Protein AF-A0A820S4S5-F1 (afdb_monomer)

Foldseek 3Di:
DDDPPPPPPPPLCADAFFDFDDAPDPSHDVVQQWDRHDRGTAHDPPWHQDPVVSHTDADAFFDFAPFQRSHDCVLCWGQDPRTTHHDPVFDQDPVVSGTDD

Organism: NCBI:txid433720

Sequence (101 aa):
LFFIILASSTADNSLSYNANCDAGSNQCISSKGLYCPNGFCSCTSPLSWNSVNSTCALLTYNKTCTSSSQCDSSLQLVCTNQVCQCNSYYTYNTSSRTCKF

Nearest PDB structures (foldseek):
  6phf-assembly2_E  TM=3.105E-01  e=3.323E+00  Plasmodium falciparum
  8rki-assembly1_C  TM=4.073E-01  e=5.487E+00  Oryzias latipes

Mean predicted aligned error: 7.88 Å

Radius of gyration: 18.49 Å; Cα contacts (8 Å, |Δi|>4): 207; chains: 1; bounding box: 38×48×49 Å

pLDDT: mean 87.34, std 15.29, range [34.09, 96.69]

Solvent-accessible surface area (backbone atoms only — not comparable to full-atom values): 5724 Å² total; per-residue (Å²): 140,83,85,79,78,77,78,81,76,68,72,71,83,44,35,53,82,71,33,78,42,60,58,76,38,85,51,20,37,53,96,33,41,28,34,14,79,79,33,29,15,39,43,53,82,55,31,39,80,34,78,91,78,67,29,40,36,60,36,52,82,78,32,81,35,93,43,41,76,23,17,34,55,93,39,45,25,31,44,51,96,47,21,11,33,46,40,95,80,35,46,76,36,78,92,78,73,33,41,38,120

Secondary structure (DSSP, 8-state):
--------------B-TT-B--TT-S-B-GGGTEE-SSSB-EEPTT-EEETTTTEEE-B-TT-B-SSGGGB-GGGTEEEETTEEEE-TT-EEETTTTEEE-

Structure (mmCIF, N/CA/C/O backbone):
data_AF-A0A820S4S5-F1
#
_entry.id   AF-A0A820S4S5-F1
#
loop_
_atom_site.group_PDB
_atom_site.id
_atom_site.type_symbol
_atom_site.label_atom_id
_atom_site.label_alt_id
_atom_site.label_comp_id
_atom_site.label_asym_id
_atom_site.label_entity_id
_atom_site.label_seq_id
_atom_site.pdbx_PDB_ins_code
_atom_site.Cartn_x
_atom_site.Cartn_y
_atom_site.Cartn_z
_atom_site.occupancy
_atom_site.B_iso_or_equiv
_atom_site.auth_seq_id
_atom_site.auth_comp_id
_atom_site.auth_asym_id
_atom_site.auth_atom_id
_atom_site.pdbx_PDB_model_num
ATOM 1 N N . LEU A 1 1 ? 20.851 37.146 -29.864 1.00 40.44 1 LEU A N 1
ATOM 2 C CA . LEU A 1 1 ? 20.898 35.956 -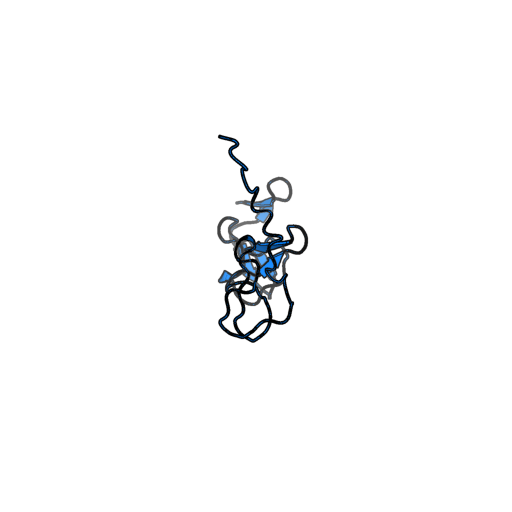28.989 1.00 40.44 1 LEU A CA 1
ATOM 3 C C . LEU A 1 1 ? 19.472 35.456 -28.807 1.00 40.44 1 LEU A C 1
ATOM 5 O O . LEU A 1 1 ? 18.693 36.148 -28.170 1.00 40.44 1 LEU A O 1
ATOM 9 N N . PHE A 1 2 ? 19.112 34.326 -29.415 1.00 34.09 2 PHE A N 1
ATOM 10 C CA . PHE A 1 2 ? 17.833 33.658 -29.158 1.00 34.09 2 PHE A CA 1
ATOM 11 C C . PHE A 1 2 ? 18.094 32.529 -28.158 1.00 34.09 2 PHE A C 1
ATOM 13 O O . PHE A 1 2 ? 18.861 31.615 -28.453 1.00 34.09 2 PHE A O 1
ATOM 20 N N . PHE A 1 3 ? 17.494 32.613 -26.971 1.00 39.09 3 PHE A N 1
ATOM 21 C CA . PHE A 1 3 ? 17.461 31.503 -26.024 1.00 39.09 3 PHE A CA 1
ATOM 22 C C . PHE A 1 3 ? 16.411 30.506 -26.510 1.00 39.09 3 PHE A C 1
ATOM 24 O O . PHE A 1 3 ? 15.213 30.743 -26.372 1.00 39.09 3 PHE A O 1
ATOM 31 N N . ILE A 1 4 ? 16.851 29.397 -27.102 1.00 44.56 4 ILE A N 1
ATOM 32 C CA . ILE A 1 4 ? 15.985 28.234 -27.281 1.00 44.56 4 ILE A CA 1
ATOM 33 C C . ILE A 1 4 ? 15.945 27.539 -25.921 1.00 44.56 4 ILE A C 1
ATOM 35 O O . ILE A 1 4 ? 16.882 26.837 -25.546 1.00 44.56 4 ILE A O 1
ATOM 39 N N . ILE A 1 5 ? 14.876 27.769 -25.158 1.00 49.06 5 ILE A N 1
ATOM 40 C CA . ILE A 1 5 ? 14.538 26.886 -24.044 1.00 49.06 5 ILE A CA 1
ATOM 41 C C . ILE A 1 5 ? 14.080 25.580 -24.692 1.00 49.06 5 ILE A C 1
ATOM 43 O O . ILE A 1 5 ? 12.956 25.480 -25.181 1.00 49.06 5 ILE A O 1
ATOM 47 N N . LEU A 1 6 ? 14.972 24.590 -24.745 1.00 47.00 6 LEU A N 1
ATOM 48 C CA . LEU A 1 6 ? 14.567 23.203 -24.926 1.00 47.00 6 LEU A CA 1
ATOM 49 C C . LEU A 1 6 ? 13.704 22.859 -23.712 1.00 47.00 6 LEU A C 1
ATOM 51 O O . LEU A 1 6 ? 14.213 22.585 -22.628 1.00 47.00 6 LEU A O 1
ATOM 55 N N . ALA A 1 7 ? 12.386 22.934 -23.882 1.00 45.00 7 ALA A N 1
ATOM 56 C CA . ALA A 1 7 ? 11.477 22.225 -23.008 1.00 45.00 7 ALA A CA 1
ATOM 57 C C . ALA A 1 7 ? 11.824 20.743 -23.165 1.00 45.00 7 ALA A C 1
ATOM 59 O O . ALA A 1 7 ? 11.473 20.116 -24.167 1.00 45.00 7 ALA A O 1
ATOM 60 N N . SER A 1 8 ? 12.582 20.212 -22.206 1.00 48.75 8 SER A N 1
ATOM 61 C CA . SER A 1 8 ? 12.825 18.788 -22.034 1.00 48.75 8 SER A CA 1
ATOM 62 C C . SER A 1 8 ? 11.480 18.116 -21.775 1.00 48.75 8 SER A C 1
ATOM 64 O O . SER A 1 8 ? 11.095 17.870 -20.638 1.00 48.75 8 SER A O 1
ATOM 66 N N . SER A 1 9 ? 10.727 17.849 -22.837 1.00 50.62 9 SER A N 1
ATOM 67 C CA . SER A 1 9 ? 9.663 16.858 -22.812 1.00 50.62 9 SER A CA 1
ATOM 68 C C . SER A 1 9 ? 10.347 15.499 -22.827 1.00 50.62 9 SER A C 1
ATOM 70 O O . SER A 1 9 ? 10.389 14.799 -23.833 1.00 50.62 9 SER A O 1
ATOM 72 N N . THR A 1 10 ? 10.943 15.118 -21.697 1.00 49.09 10 THR A N 1
ATOM 73 C CA . THR A 1 10 ? 11.142 13.698 -21.455 1.00 49.09 10 THR A CA 1
ATOM 74 C C . THR A 1 10 ? 9.735 13.138 -21.327 1.00 49.09 10 THR A C 1
ATOM 76 O O . THR A 1 10 ? 9.116 13.231 -20.268 1.00 49.09 10 THR A O 1
ATOM 79 N N . ALA A 1 11 ? 9.195 12.609 -22.428 1.00 56.59 11 ALA A N 1
ATOM 80 C CA . ALA A 1 11 ? 8.318 11.463 -22.308 1.00 56.59 11 ALA A CA 1
ATOM 81 C C . ALA A 1 11 ? 9.083 10.513 -21.390 1.00 56.59 11 ALA A C 1
ATOM 83 O O . ALA A 1 11 ? 10.183 10.070 -21.728 1.00 56.59 11 ALA A O 1
ATOM 84 N N . ASP A 1 12 ? 8.609 10.396 -20.157 1.00 60.28 12 ASP A N 1
ATOM 85 C CA . ASP A 1 12 ? 9.239 9.569 -19.153 1.00 60.28 12 ASP A CA 1
ATOM 86 C C . ASP A 1 12 ? 9.102 8.145 -19.696 1.00 60.28 12 ASP A C 1
ATOM 88 O O . ASP A 1 12 ? 8.049 7.527 -19.573 1.00 60.28 12 ASP A O 1
ATOM 92 N N . ASN A 1 13 ? 10.134 7.654 -20.396 1.00 73.62 13 ASN A N 1
ATOM 93 C CA . ASN A 1 13 ? 10.207 6.290 -20.939 1.00 73.62 13 ASN A CA 1
ATOM 94 C C . ASN A 1 13 ? 10.227 5.243 -19.811 1.00 73.62 13 ASN A C 1
ATOM 96 O O . ASN A 1 13 ? 10.455 4.059 -20.055 1.00 73.62 13 ASN A O 1
ATOM 100 N N . SER A 1 14 ? 10.018 5.690 -18.575 1.00 87.00 14 SER A N 1
ATOM 101 C CA . SER A 1 14 ? 9.826 4.861 -17.418 1.00 87.00 14 SER A CA 1
ATOM 102 C C . SER A 1 14 ? 8.606 3.958 -17.574 1.00 87.00 14 SER A C 1
ATOM 104 O O . SER A 1 14 ? 7.505 4.357 -17.954 1.00 87.00 14 SER A O 1
ATOM 106 N N . LEU A 1 15 ? 8.822 2.707 -17.216 1.00 92.75 15 LEU A N 1
ATOM 107 C CA . LEU A 1 15 ? 7.901 1.601 -17.334 1.00 92.75 15 LEU A CA 1
ATOM 108 C C . LEU A 1 15 ? 6.864 1.613 -16.204 1.00 92.75 15 LEU A C 1
ATOM 110 O O . LEU A 1 15 ? 7.172 1.851 -15.029 1.00 92.75 15 LEU A O 1
ATOM 114 N N . SER A 1 16 ? 5.613 1.348 -16.573 1.00 92.94 16 SER A N 1
ATOM 115 C CA . SER A 1 16 ? 4.473 1.301 -15.659 1.00 92.94 16 SER A CA 1
ATOM 116 C C . SER A 1 16 ? 4.435 0.008 -14.838 1.00 92.94 16 SER A C 1
ATOM 118 O O . SER A 1 16 ? 5.244 -0.899 -15.017 1.00 92.94 16 SER A O 1
ATOM 120 N N . TYR A 1 17 ? 3.495 -0.080 -13.892 1.00 94.44 17 TYR A N 1
ATOM 121 C CA . TYR A 1 17 ? 3.322 -1.272 -13.063 1.00 94.44 17 TYR A CA 1
ATOM 122 C C . TYR A 1 17 ? 3.154 -2.540 -13.917 1.00 94.44 17 TYR A C 1
ATOM 124 O O . TYR A 1 17 ? 2.408 -2.544 -14.894 1.00 94.44 17 TYR A O 1
ATOM 132 N N . ASN A 1 18 ? 3.827 -3.615 -13.506 1.00 94.75 18 ASN A N 1
ATOM 133 C CA . ASN A 1 18 ? 3.853 -4.928 -14.151 1.00 94.75 18 ASN A CA 1
ATOM 134 C C . ASN A 1 18 ? 4.496 -4.974 -15.554 1.00 94.75 18 ASN A C 1
ATOM 136 O O . ASN A 1 18 ? 4.448 -6.011 -16.210 1.00 94.75 18 ASN A O 1
ATOM 140 N N . ALA A 1 19 ? 5.120 -3.891 -16.021 1.00 94.81 19 ALA A N 1
ATOM 141 C CA . ALA A 1 19 ? 5.929 -3.921 -17.236 1.00 94.81 19 ALA A CA 1
ATOM 142 C C . ALA A 1 19 ? 7.257 -4.660 -17.001 1.00 94.81 19 ALA A C 1
ATOM 144 O O . ALA A 1 19 ? 7.845 -4.550 -15.923 1.00 94.81 19 ALA A O 1
ATOM 145 N N . ASN A 1 20 ? 7.732 -5.394 -18.012 1.00 95.56 20 ASN A N 1
ATOM 146 C CA . ASN A 1 20 ? 9.032 -6.064 -17.988 1.00 95.56 20 ASN A CA 1
ATOM 147 C C . ASN A 1 20 ? 10.170 -5.047 -17.940 1.00 95.56 20 ASN A C 1
ATOM 149 O O . ASN A 1 20 ? 10.179 -4.109 -18.727 1.00 95.56 20 ASN A O 1
ATOM 153 N N . CYS A 1 21 ? 11.140 -5.275 -17.066 1.00 94.31 21 CYS A N 1
ATOM 154 C CA . CYS A 1 21 ? 12.309 -4.419 -16.886 1.00 94.31 21 CYS A CA 1
ATOM 155 C C . CYS A 1 21 ? 13.542 -5.274 -16.592 1.00 94.31 21 CYS A C 1
ATOM 157 O O . CYS A 1 21 ? 13.418 -6.444 -16.233 1.00 94.31 21 CYS A O 1
ATOM 159 N N . ASP A 1 22 ? 14.735 -4.700 -16.701 1.00 92.81 22 ASP A N 1
ATOM 160 C CA . ASP A 1 22 ? 15.954 -5.397 -16.285 1.00 92.81 22 ASP A CA 1
ATOM 161 C C . ASP A 1 22 ? 16.069 -5.381 -14.756 1.00 92.81 22 ASP A C 1
ATOM 163 O O . ASP A 1 22 ? 16.012 -4.314 -14.138 1.00 92.81 22 ASP A O 1
ATOM 167 N N . ALA A 1 23 ? 16.210 -6.549 -14.123 1.00 90.94 23 ALA A N 1
ATOM 168 C CA . ALA A 1 23 ? 16.264 -6.650 -12.664 1.00 90.94 23 ALA A CA 1
ATOM 169 C C . ALA A 1 23 ? 17.375 -5.758 -12.070 1.00 90.94 23 ALA A C 1
ATOM 171 O O . ALA A 1 23 ? 18.516 -5.770 -12.530 1.00 90.94 23 ALA A O 1
ATOM 172 N N . GLY A 1 24 ? 17.032 -4.968 -11.050 1.00 84.56 24 GLY A N 1
ATOM 173 C CA . GLY A 1 24 ? 17.919 -3.983 -10.425 1.00 84.56 24 GLY A CA 1
ATOM 174 C C . GLY A 1 24 ? 18.045 -2.651 -11.174 1.00 84.56 24 GLY A C 1
ATOM 175 O O . GLY A 1 24 ? 18.776 -1.775 -10.716 1.00 84.56 24 GLY A O 1
ATOM 176 N N . SER A 1 25 ? 17.350 -2.466 -12.301 1.00 87.88 25 SER A N 1
ATOM 177 C CA . SER A 1 25 ? 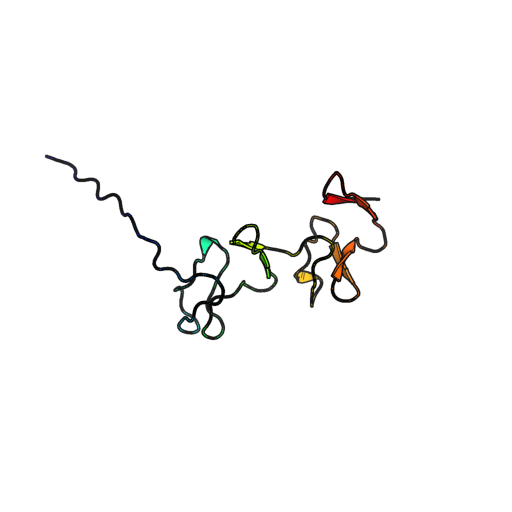17.384 -1.214 -13.065 1.00 87.88 25 SER A CA 1
ATOM 178 C C . SER A 1 25 ? 16.408 -0.152 -12.539 1.00 87.88 25 SER A C 1
ATOM 180 O O . SER A 1 25 ? 15.406 -0.445 -11.882 1.00 87.88 25 SER A O 1
ATOM 182 N N . ASN A 1 26 ? 16.674 1.104 -12.909 1.00 88.38 26 ASN A N 1
ATOM 183 C CA . ASN A 1 26 ? 15.814 2.261 -12.632 1.00 88.38 26 ASN A CA 1
ATOM 184 C C . ASN A 1 26 ? 14.868 2.575 -13.803 1.00 88.38 26 ASN A C 1
ATOM 186 O O . ASN A 1 26 ? 14.542 3.732 -14.045 1.00 88.38 26 ASN A O 1
ATOM 190 N N . GLN A 1 27 ? 14.458 1.555 -14.560 1.00 92.38 27 GLN A N 1
ATOM 191 C CA . GLN A 1 27 ? 13.580 1.734 -15.719 1.00 92.38 27 GLN A CA 1
ATOM 192 C C . GLN A 1 27 ? 12.120 1.982 -15.333 1.00 92.38 27 GLN A C 1
ATOM 194 O O . GLN A 1 27 ? 11.340 2.360 -16.189 1.00 92.38 27 GLN A O 1
ATOM 199 N N . CYS A 1 28 ? 11.711 1.736 -14.088 1.00 93.75 28 CYS A N 1
ATOM 200 C CA . CYS A 1 28 ? 10.322 1.893 -13.656 1.00 93.75 28 CYS A CA 1
ATOM 201 C C . CYS A 1 28 ? 10.005 3.326 -13.216 1.00 93.75 28 CYS A C 1
ATOM 203 O O . CYS A 1 28 ? 10.889 4.049 -12.759 1.00 93.75 28 CYS A O 1
ATOM 205 N N . ILE A 1 29 ? 8.722 3.709 -13.264 1.00 92.62 29 ILE A N 1
ATOM 206 C CA . ILE A 1 29 ? 8.267 5.040 -12.824 1.00 92.62 29 ILE A CA 1
ATOM 207 C C . ILE A 1 29 ? 8.426 5.184 -11.299 1.00 92.62 29 ILE A C 1
ATOM 209 O O . ILE A 1 29 ? 7.516 4.900 -10.513 1.00 92.62 29 ILE A O 1
ATOM 213 N N . SER A 1 30 ? 9.589 5.669 -10.871 1.00 90.31 30 SER A N 1
ATOM 214 C CA . SER A 1 30 ? 9.949 5.837 -9.458 1.00 90.31 30 SER A CA 1
ATOM 215 C C . SER A 1 30 ? 9.075 6.865 -8.734 1.00 90.31 30 SER A C 1
ATOM 217 O O . SER A 1 30 ? 8.789 6.702 -7.549 1.00 90.31 30 SER A O 1
ATOM 219 N N . SER A 1 31 ? 8.543 7.863 -9.451 1.00 89.88 31 SER A N 1
ATOM 220 C CA . SER A 1 31 ? 7.578 8.838 -8.915 1.00 89.88 31 SER A CA 1
ATOM 221 C C . SER A 1 31 ? 6.249 8.206 -8.476 1.00 89.88 31 SER A C 1
ATOM 223 O O . SER A 1 31 ? 5.502 8.805 -7.703 1.00 89.88 31 SER A O 1
ATOM 225 N N . LYS A 1 32 ? 5.961 6.979 -8.929 1.00 91.38 32 LYS A N 1
ATOM 226 C CA . LYS A 1 32 ? 4.827 6.153 -8.489 1.00 91.38 32 LYS A CA 1
ATOM 227 C C . LYS A 1 32 ? 5.222 5.098 -7.452 1.00 91.38 32 LYS A C 1
ATOM 229 O O . LYS A 1 32 ? 4.391 4.263 -7.107 1.00 91.38 32 LYS A O 1
ATOM 234 N N . GLY A 1 33 ? 6.465 5.115 -6.964 1.00 91.44 33 GLY A N 1
ATOM 235 C CA . GLY A 1 33 ? 7.001 4.134 -6.016 1.00 91.44 33 GLY A CA 1
ATOM 236 C C . GLY A 1 33 ? 7.300 2.765 -6.632 1.00 91.44 33 GLY A C 1
ATOM 237 O O . GLY A 1 33 ? 7.311 1.767 -5.909 1.00 91.44 33 GLY A O 1
ATOM 238 N N . LEU A 1 34 ? 7.495 2.706 -7.955 1.00 93.81 34 LEU A N 1
ATOM 239 C CA . LEU A 1 34 ? 7.840 1.478 -8.667 1.00 93.81 34 LEU A CA 1
ATOM 240 C C . LEU A 1 34 ? 9.354 1.292 -8.771 1.00 93.81 34 LEU A C 1
ATOM 242 O O . LEU A 1 34 ? 10.102 2.249 -8.966 1.00 93.81 34 LEU A O 1
ATOM 246 N N . TYR A 1 35 ? 9.782 0.036 -8.717 1.00 94.25 35 TYR A N 1
ATOM 247 C CA . TYR A 1 35 ? 11.157 -0.402 -8.946 1.00 94.25 35 TYR A CA 1
ATOM 248 C C . TYR A 1 35 ? 11.162 -1.789 -9.603 1.00 94.25 35 TYR A C 1
ATOM 250 O O . TYR A 1 35 ? 10.116 -2.439 -9.687 1.00 94.25 35 TYR A O 1
ATOM 258 N N . CYS A 1 36 ? 12.325 -2.241 -10.079 1.00 94.50 36 CYS A N 1
ATOM 259 C CA . CYS A 1 36 ? 12.469 -3.508 -10.796 1.00 94.50 36 CYS A CA 1
ATOM 260 C C . CYS A 1 36 ? 13.184 -4.588 -9.959 1.00 94.50 36 CYS A C 1
ATOM 262 O O . CYS A 1 36 ? 14.356 -4.870 -10.210 1.00 94.50 36 CYS A O 1
ATOM 264 N N . PRO A 1 37 ? 12.550 -5.219 -8.955 1.00 91.62 37 PRO A N 1
ATOM 265 C CA . PRO A 1 37 ? 13.231 -6.229 -8.144 1.00 91.62 37 PRO A CA 1
ATOM 266 C C . PRO A 1 37 ? 13.548 -7.509 -8.922 1.00 91.62 37 PRO A C 1
ATOM 268 O O . PRO A 1 37 ? 14.636 -8.049 -8.783 1.00 91.62 37 PRO A O 1
ATOM 271 N N . ASN A 1 38 ? 12.598 -7.999 -9.726 1.00 91.88 38 ASN A N 1
ATOM 272 C CA . ASN A 1 38 ? 12.625 -9.358 -10.283 1.00 91.88 38 ASN A CA 1
ATOM 273 C C . ASN A 1 38 ? 12.232 -9.391 -11.768 1.00 91.88 38 ASN A C 1
ATOM 275 O O . ASN A 1 38 ? 11.535 -10.296 -12.218 1.00 91.88 38 ASN A O 1
ATOM 279 N N . GLY A 1 39 ? 12.631 -8.373 -12.529 1.00 93.38 39 GLY A N 1
ATOM 280 C CA . GLY A 1 39 ? 12.371 -8.315 -13.968 1.00 93.38 39 GLY A CA 1
ATOM 281 C C . GLY A 1 39 ? 11.003 -7.743 -14.365 1.00 93.38 39 GLY A C 1
ATOM 282 O O . GLY A 1 39 ? 10.625 -7.777 -15.536 1.00 93.38 39 GLY A O 1
ATOM 283 N N . PHE A 1 40 ? 10.246 -7.224 -13.397 1.00 95.06 40 PHE A N 1
ATOM 284 C CA . PHE A 1 40 ? 9.003 -6.493 -13.623 1.00 95.06 40 PHE A CA 1
ATOM 285 C C . PHE A 1 40 ? 8.862 -5.331 -12.637 1.00 95.06 40 PHE A C 1
ATOM 287 O O . PHE A 1 40 ? 9.286 -5.416 -11.479 1.00 95.06 40 PHE A O 1
ATOM 294 N N . CYS A 1 41 ? 8.246 -4.244 -13.094 1.00 95.25 41 CYS A N 1
ATOM 295 C CA . CYS A 1 41 ? 8.011 -3.067 -12.275 1.00 95.25 41 CYS A CA 1
ATOM 296 C C . CYS A 1 41 ? 6.958 -3.359 -11.208 1.00 95.25 41 CYS A C 1
ATOM 298 O O . CYS A 1 41 ? 5.805 -3.661 -11.514 1.00 95.25 41 CYS A O 1
ATOM 300 N N . SER A 1 42 ? 7.337 -3.247 -9.940 1.00 95.06 42 SER A N 1
ATOM 301 C CA . SER A 1 42 ? 6.459 -3.517 -8.799 1.00 95.06 42 SER A CA 1
ATOM 302 C C . SER A 1 42 ? 6.676 -2.507 -7.683 1.00 95.06 42 SER A C 1
ATOM 304 O O . SER A 1 42 ? 7.606 -1.706 -7.727 1.00 95.06 42 SER A O 1
ATOM 306 N N . CYS A 1 43 ? 5.769 -2.503 -6.710 1.00 94.25 43 CYS A N 1
ATOM 307 C CA . CYS A 1 43 ? 5.821 -1.584 -5.585 1.00 94.25 43 CYS A CA 1
ATOM 308 C C . CYS A 1 43 ? 6.872 -1.992 -4.568 1.00 94.25 43 CYS A C 1
ATOM 310 O O . CYS A 1 43 ? 6.942 -3.161 -4.187 1.00 94.25 43 CYS A O 1
ATOM 312 N N . THR A 1 44 ? 7.640 -1.017 -4.081 1.00 90.25 44 THR A N 1
ATOM 313 C CA . THR A 1 44 ? 8.582 -1.234 -2.979 1.00 90.25 44 THR A CA 1
ATOM 314 C C . THR A 1 44 ? 7.839 -1.723 -1.750 1.00 90.25 44 THR A C 1
ATOM 316 O O . THR A 1 44 ? 6.933 -1.048 -1.265 1.00 90.25 44 THR A O 1
ATOM 319 N N . SER A 1 45 ? 8.225 -2.893 -1.237 1.00 87.25 45 SER A N 1
ATOM 320 C CA . SER A 1 45 ? 7.671 -3.416 0.014 1.00 87.25 45 SER A CA 1
ATOM 321 C C . SER A 1 45 ? 7.826 -2.372 1.132 1.00 87.25 45 SER A C 1
ATOM 323 O O . SER A 1 45 ? 8.909 -1.797 1.264 1.00 87.25 45 SER A O 1
ATOM 325 N N . PRO A 1 46 ? 6.779 -2.095 1.930 1.00 91.81 46 PRO A N 1
ATOM 326 C CA . PRO A 1 46 ? 5.524 -2.847 2.061 1.00 91.81 46 PRO A CA 1
ATOM 327 C C . PRO A 1 46 ? 4.348 -2.315 1.215 1.00 91.81 46 PRO A C 1
ATOM 329 O O . PRO A 1 46 ? 3.202 -2.706 1.433 1.00 91.81 46 PRO A O 1
ATOM 332 N N . LEU A 1 47 ? 4.590 -1.406 0.274 1.00 93.50 47 LEU A N 1
ATOM 333 C CA . LEU A 1 47 ? 3.536 -0.776 -0.516 1.00 93.50 47 LEU A CA 1
ATOM 334 C C . LEU A 1 47 ? 2.890 -1.762 -1.493 1.00 93.50 47 LEU A C 1
ATOM 336 O O . LEU A 1 47 ? 3.501 -2.722 -1.959 1.00 93.50 47 LEU A O 1
ATOM 340 N N . SER A 1 48 ? 1.641 -1.480 -1.841 1.00 93.38 48 SER A N 1
ATOM 341 C CA . SER A 1 48 ? 0.861 -2.235 -2.817 1.00 93.38 48 SER A CA 1
ATOM 342 C C . SER A 1 48 ? 0.368 -1.321 -3.932 1.00 93.38 48 SER A 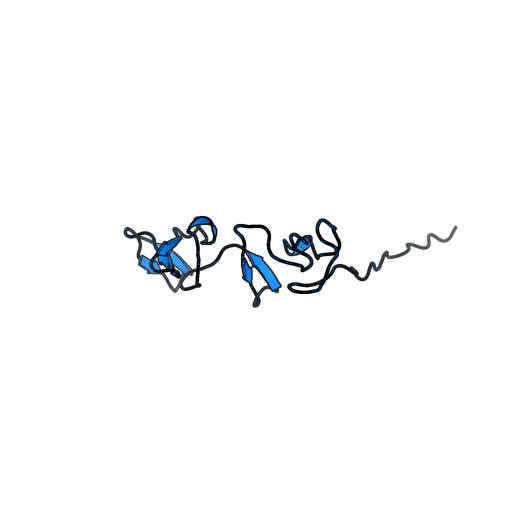C 1
ATOM 344 O O . SER A 1 48 ? 0.222 -0.110 -3.751 1.00 93.38 48 SER A O 1
ATOM 346 N N . TRP A 1 49 ? 0.109 -1.898 -5.105 1.00 93.94 49 TRP A N 1
ATOM 347 C CA . TRP A 1 49 ? -0.366 -1.127 -6.248 1.00 93.94 49 TRP A CA 1
ATOM 348 C C . TRP A 1 49 ? -1.807 -0.664 -6.033 1.00 93.94 49 TRP A C 1
ATOM 350 O O . TRP A 1 49 ? -2.728 -1.473 -5.905 1.00 93.94 49 TRP A O 1
ATOM 360 N N . ASN A 1 50 ? -2.012 0.651 -6.024 1.00 91.69 50 ASN A N 1
ATOM 361 C CA . ASN A 1 50 ? -3.331 1.259 -6.008 1.00 91.69 50 ASN A CA 1
ATOM 362 C C . ASN A 1 50 ? -3.716 1.654 -7.438 1.00 91.69 50 ASN A C 1
ATOM 364 O O . ASN A 1 50 ? -3.283 2.691 -7.940 1.00 91.69 50 ASN A O 1
ATOM 368 N N . SER A 1 51 ? -4.559 0.843 -8.079 1.00 89.19 51 SER A N 1
ATOM 369 C CA . SER A 1 51 ? -5.021 1.077 -9.453 1.00 89.19 51 SER A CA 1
ATOM 370 C C . SER A 1 51 ? -5.872 2.340 -9.616 1.00 89.19 51 SER A C 1
ATOM 372 O O . SER A 1 51 ? -5.877 2.919 -10.697 1.00 89.19 51 SER A O 1
ATOM 374 N N . VAL A 1 52 ? -6.542 2.811 -8.556 1.00 88.25 52 VAL A N 1
ATOM 375 C CA . VAL A 1 52 ? -7.368 4.032 -8.597 1.00 88.25 52 VAL A CA 1
ATOM 376 C C . VAL A 1 52 ? -6.491 5.267 -8.780 1.00 88.25 52 VAL A C 1
ATOM 378 O O . VAL A 1 52 ? -6.780 6.120 -9.611 1.00 88.25 52 VAL A O 1
ATOM 381 N N . ASN A 1 53 ? -5.391 5.340 -8.031 1.00 89.31 53 ASN A N 1
ATOM 382 C CA . ASN A 1 53 ? -4.461 6.473 -8.076 1.00 89.31 53 ASN A CA 1
ATOM 383 C C . ASN A 1 53 ? -3.244 6.216 -8.983 1.00 89.31 53 ASN A C 1
ATOM 385 O O . ASN A 1 53 ? -2.383 7.088 -9.135 1.00 89.31 53 ASN A O 1
ATOM 389 N N . SER A 1 54 ? -3.161 5.013 -9.562 1.00 91.62 54 SER A N 1
ATOM 390 C CA . SER A 1 54 ? -2.026 4.522 -10.348 1.00 91.62 54 SER A CA 1
ATOM 391 C C . SER A 1 54 ? -0.686 4.806 -9.661 1.00 91.62 54 SER A C 1
ATOM 393 O O . SER A 1 54 ? 0.206 5.421 -10.248 1.00 91.62 54 SER A O 1
ATOM 395 N N . THR A 1 55 ? -0.581 4.436 -8.383 1.00 95.00 55 THR A N 1
ATOM 396 C CA . THR A 1 55 ? 0.615 4.638 -7.552 1.00 95.00 55 THR A CA 1
ATOM 397 C C . THR A 1 55 ? 0.743 3.537 -6.508 1.00 95.00 55 THR A C 1
ATOM 399 O O . THR A 1 55 ? -0.255 2.946 -6.093 1.00 95.00 55 THR A O 1
ATOM 402 N N . CYS A 1 56 ? 1.958 3.283 -6.042 1.00 94.75 56 CYS A N 1
ATOM 403 C CA . CYS A 1 56 ? 2.202 2.446 -4.878 1.00 94.75 56 CYS A CA 1
ATOM 404 C C . CYS A 1 56 ? 1.835 3.199 -3.600 1.00 94.75 56 CYS A C 1
ATOM 406 O O . CYS A 1 56 ? 2.242 4.345 -3.407 1.00 94.75 56 CYS A O 1
ATOM 408 N N . ALA A 1 57 ? 1.045 2.562 -2.743 1.00 95.19 57 ALA A N 1
ATOM 409 C CA . ALA A 1 57 ? 0.591 3.124 -1.478 1.00 95.19 57 ALA A CA 1
ATOM 410 C C . ALA A 1 57 ? 0.354 2.012 -0.448 1.00 95.19 57 ALA A C 1
ATOM 412 O O . ALA A 1 57 ? 0.282 0.831 -0.796 1.00 95.19 57 ALA A O 1
ATOM 413 N N . LEU A 1 58 ? 0.214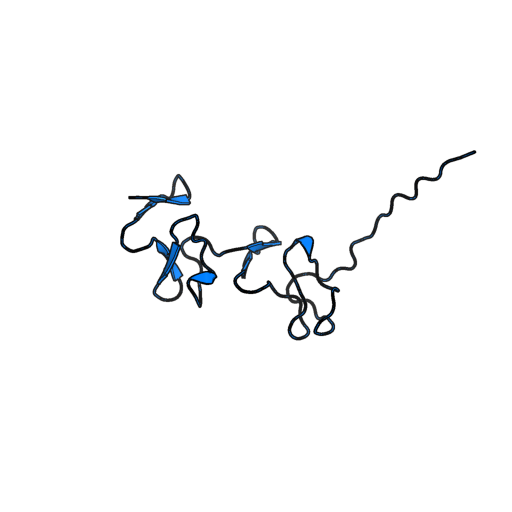 2.395 0.821 1.00 95.69 58 LEU A N 1
ATOM 414 C CA . LEU A 1 58 ? -0.308 1.493 1.841 1.00 95.69 58 LEU A CA 1
ATOM 415 C C . LEU A 1 58 ? -1.781 1.168 1.550 1.00 95.69 58 LEU A C 1
ATOM 417 O O . LEU A 1 58 ? -2.526 1.948 0.950 1.00 95.69 58 LEU A O 1
ATOM 421 N N . LEU A 1 59 ? -2.185 -0.023 1.962 1.00 94.69 59 LEU A N 1
ATOM 422 C CA . LEU A 1 59 ? -3.523 -0.558 1.814 1.00 94.69 59 LEU A CA 1
ATOM 423 C C . LEU A 1 59 ? -4.478 0.095 2.812 1.00 94.69 59 LEU A C 1
ATOM 425 O O . LEU A 1 59 ? -4.204 0.204 4.008 1.00 94.69 59 LEU A O 1
ATOM 429 N N . THR A 1 60 ? -5.637 0.494 2.306 1.00 94.12 60 THR A N 1
ATOM 430 C CA . THR A 1 60 ? -6.716 1.077 3.100 1.00 94.12 60 THR A CA 1
ATOM 431 C C . THR A 1 60 ? -7.674 0.001 3.617 1.00 94.12 60 THR A C 1
ATOM 433 O O . THR A 1 60 ? -7.505 -1.192 3.359 1.00 94.12 60 THR A O 1
ATOM 436 N N . TYR A 1 61 ? -8.687 0.421 4.375 1.00 94.94 61 TYR A N 1
ATOM 437 C CA . TYR A 1 61 ? -9.678 -0.474 4.967 1.00 94.94 61 TYR A CA 1
ATOM 438 C C . TYR A 1 61 ? -10.297 -1.439 3.941 1.00 94.94 61 TYR A C 1
ATOM 440 O O . TYR A 1 61 ? -10.633 -1.052 2.819 1.00 94.94 61 TYR A O 1
ATOM 448 N N . ASN A 1 62 ? -10.479 -2.692 4.360 1.00 95.06 62 ASN A N 1
ATOM 449 C CA . ASN A 1 62 ? -11.070 -3.780 3.583 1.00 95.06 62 ASN A CA 1
ATOM 450 C C . ASN A 1 62 ? -10.283 -4.181 2.317 1.00 95.06 62 ASN A C 1
ATOM 452 O O . ASN A 1 62 ? -10.844 -4.714 1.359 1.00 95.06 62 ASN A O 1
ATOM 456 N N . LYS A 1 63 ? -8.974 -3.909 2.282 1.00 94.62 63 LYS A N 1
ATOM 457 C CA . LYS A 1 63 ? -8.072 -4.410 1.237 1.00 94.62 63 LYS A CA 1
ATOM 458 C C . LYS A 1 63 ? -7.338 -5.661 1.695 1.00 94.62 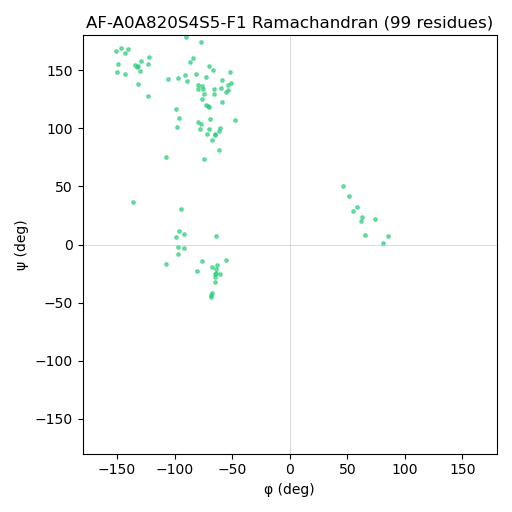63 LYS A C 1
ATOM 460 O O . LYS A 1 63 ? -6.959 -5.761 2.858 1.00 94.62 63 LYS A O 1
ATOM 465 N N . THR A 1 64 ? -7.133 -6.594 0.770 1.00 94.75 64 THR A N 1
ATOM 466 C CA . THR A 1 64 ? -6.397 -7.834 1.023 1.00 94.75 64 THR A CA 1
ATOM 467 C C . THR A 1 64 ? -4.936 -7.540 1.327 1.00 94.75 64 THR A C 1
ATOM 469 O O . THR A 1 64 ? -4.284 -6.843 0.556 1.00 94.75 64 THR A O 1
ATOM 472 N N . CYS A 1 65 ? -4.427 -8.095 2.419 1.00 94.56 65 CYS A N 1
ATOM 473 C CA . CYS A 1 65 ? -3.057 -7.928 2.885 1.00 94.56 65 CYS A CA 1
ATOM 474 C C . CYS A 1 65 ? -2.442 -9.285 3.236 1.00 94.56 65 CYS A C 1
ATOM 476 O O . CYS A 1 65 ? -3.141 -10.225 3.613 1.00 94.56 65 CYS A O 1
ATOM 478 N N . THR A 1 66 ? -1.119 -9.372 3.151 1.00 93.81 66 THR A N 1
ATOM 479 C CA . THR A 1 66 ? -0.333 -10.526 3.617 1.00 93.81 66 THR A CA 1
ATOM 480 C C . THR A 1 66 ? 0.446 -10.217 4.895 1.00 93.81 66 THR A C 1
ATOM 482 O O . THR A 1 66 ? 0.883 -11.130 5.588 1.00 93.81 66 THR A O 1
ATOM 485 N N . SER A 1 67 ? 0.605 -8.932 5.226 1.00 94.06 67 SER A N 1
ATOM 486 C CA . SER A 1 67 ? 1.292 -8.443 6.422 1.00 94.06 67 SER A CA 1
ATOM 487 C C . SER A 1 67 ? 0.695 -7.114 6.884 1.00 94.06 67 SER A C 1
ATOM 489 O O . SER A 1 67 ? 0.290 -6.288 6.064 1.00 94.06 67 SER A O 1
ATOM 491 N N . SER A 1 68 ? 0.705 -6.861 8.196 1.00 93.88 68 SER A N 1
ATOM 492 C CA . SER A 1 68 ? 0.254 -5.590 8.785 1.00 93.88 68 SER A CA 1
ATOM 493 C C . SER A 1 68 ? 1.053 -4.382 8.308 1.00 93.88 68 SER A C 1
ATOM 495 O O . SER A 1 68 ? 0.504 -3.288 8.273 1.00 93.88 68 S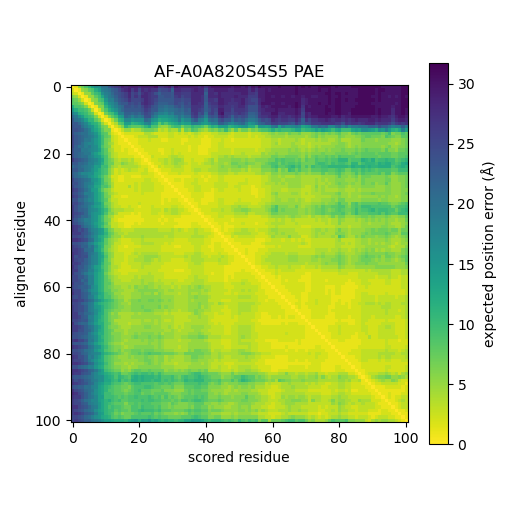ER A O 1
ATOM 497 N N . SER A 1 69 ? 2.308 -4.566 7.883 1.00 94.50 69 SER A N 1
ATOM 498 C CA . SER A 1 69 ? 3.122 -3.484 7.313 1.00 94.50 69 SER A CA 1
ATOM 499 C C . SER A 1 69 ? 2.558 -2.922 6.007 1.00 94.50 69 SER A C 1
ATOM 501 O O . SE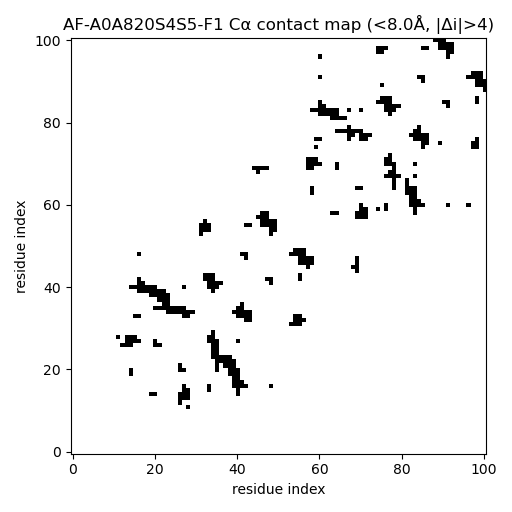R A 1 69 ? 2.906 -1.806 5.636 1.00 94.50 69 SER A O 1
ATOM 503 N N . GLN A 1 70 ? 1.706 -3.680 5.310 1.00 94.31 70 GLN A N 1
ATOM 504 C CA . GLN A 1 70 ? 1.057 -3.219 4.087 1.00 94.31 70 GLN A CA 1
ATOM 505 C C . GLN A 1 70 ? -0.150 -2.330 4.374 1.00 94.31 70 GLN A C 1
ATOM 507 O O . GLN A 1 70 ? -0.543 -1.573 3.496 1.00 94.31 70 GLN A O 1
ATOM 512 N N . CYS A 1 71 ? -0.753 -2.428 5.560 1.00 95.62 71 CYS A N 1
ATOM 513 C CA . CYS A 1 71 ? -1.913 -1.631 5.936 1.00 95.62 71 CYS A CA 1
ATOM 514 C C . CYS A 1 71 ? -1.492 -0.239 6.408 1.00 95.62 71 CYS A C 1
ATOM 516 O O . CYS A 1 71 ? -0.444 -0.063 7.028 1.00 95.62 71 CYS A O 1
ATOM 518 N N . ASP A 1 72 ? -2.331 0.757 6.138 1.00 95.31 72 ASP A N 1
ATOM 519 C CA . ASP A 1 72 ? -2.079 2.125 6.570 1.00 95.31 72 ASP A CA 1
ATOM 520 C C . ASP A 1 72 ? -2.272 2.273 8.089 1.00 95.31 72 ASP A C 1
ATOM 522 O O . ASP A 1 72 ? -3.381 2.466 8.599 1.00 95.31 72 ASP A O 1
ATOM 526 N N . SER A 1 73 ? -1.168 2.174 8.829 1.00 92.94 73 SER A N 1
ATOM 527 C CA . SER A 1 73 ? -1.157 2.292 10.288 1.00 92.94 73 SER A CA 1
ATOM 528 C C . SER A 1 73 ? -1.501 3.701 10.778 1.00 92.94 73 SER A C 1
ATOM 530 O O . SER A 1 73 ? -1.963 3.843 11.911 1.00 92.94 73 SER A O 1
ATOM 532 N N . SER A 1 74 ? -1.381 4.736 9.932 1.00 92.25 74 SER A N 1
ATOM 533 C CA . SER A 1 74 ? -1.857 6.086 10.270 1.00 92.25 74 SER A CA 1
ATOM 534 C C . SER A 1 74 ? -3.380 6.123 10.444 1.00 92.25 74 SER A C 1
ATOM 536 O O . SER A 1 74 ? -3.908 6.930 11.209 1.00 92.25 74 SER A O 1
ATOM 538 N N . LEU A 1 75 ? -4.079 5.173 9.812 1.00 93.38 75 LEU A N 1
ATOM 539 C CA . LEU A 1 75 ? -5.514 4.946 9.946 1.00 93.38 75 LEU A CA 1
ATOM 540 C C . LEU A 1 75 ? -5.864 3.927 11.042 1.00 93.38 75 LEU A C 1
ATOM 542 O O . LEU A 1 75 ? -7.025 3.538 11.127 1.00 93.38 75 LEU A O 1
ATOM 546 N N . GLN A 1 76 ? -4.896 3.496 11.863 1.00 94.31 76 GLN A N 1
ATOM 547 C CA . GLN A 1 76 ? -5.026 2.417 12.859 1.00 94.31 76 GLN A CA 1
ATOM 548 C C . GLN A 1 76 ? -5.451 1.067 12.252 1.00 94.31 76 GLN A C 1
ATOM 550 O O . GLN A 1 76 ? -6.154 0.277 12.891 1.00 94.31 76 GLN A O 1
ATOM 555 N N . LEU A 1 77 ? -5.040 0.801 11.007 1.00 95.44 77 LEU A N 1
ATOM 556 C CA . LEU A 1 77 ? -5.306 -0.465 10.332 1.00 95.44 77 LEU A CA 1
ATOM 557 C C . LEU A 1 77 ? -4.203 -1.490 10.609 1.00 95.44 77 LEU A C 1
ATOM 559 O O . LEU A 1 77 ? -3.015 -1.174 10.597 1.00 95.44 77 LEU A O 1
ATOM 563 N N . VAL A 1 78 ? -4.610 -2.741 10.791 1.00 96.25 78 VAL A N 1
ATOM 564 C CA . VAL A 1 78 ? -3.743 -3.915 10.926 1.00 96.25 78 VAL A CA 1
ATOM 565 C C . VAL A 1 78 ? -4.255 -5.028 10.017 1.00 96.25 78 VAL A C 1
ATOM 567 O O . VAL A 1 78 ? -5.448 -5.093 9.707 1.00 96.25 78 VAL A O 1
ATOM 570 N N . CYS A 1 79 ? -3.365 -5.916 9.577 1.00 96.19 79 CYS A N 1
ATOM 571 C CA . CYS A 1 79 ? -3.764 -7.042 8.745 1.00 96.19 79 CYS A CA 1
ATOM 572 C C . CYS A 1 79 ? -4.359 -8.143 9.624 1.00 96.19 79 CYS A C 1
ATOM 574 O O . CYS A 1 79 ? -3.636 -8.838 10.335 1.00 96.19 79 CYS A O 1
ATOM 576 N N . THR A 1 80 ? -5.680 -8.296 9.579 1.00 95.38 80 THR A N 1
ATOM 577 C CA . THR A 1 80 ? -6.425 -9.308 10.338 1.00 95.38 80 THR A CA 1
ATOM 578 C C . THR A 1 80 ? -7.217 -10.161 9.363 1.00 95.38 80 THR A C 1
ATOM 580 O O . THR A 1 80 ? -7.925 -9.635 8.509 1.00 95.38 80 THR A O 1
ATOM 583 N N . ASN A 1 81 ? -7.075 -11.487 9.447 1.00 94.81 81 ASN A N 1
ATOM 584 C CA . ASN A 1 81 ? -7.699 -12.422 8.503 1.00 94.81 81 ASN A CA 1
ATOM 585 C C . ASN A 1 81 ? -7.420 -12.068 7.027 1.00 94.81 81 ASN A C 1
ATOM 587 O O . ASN A 1 81 ? -8.315 -12.138 6.190 1.00 94.81 81 ASN A O 1
ATOM 591 N N . GLN A 1 82 ? -6.176 -11.675 6.716 1.00 95.94 82 GLN A N 1
ATOM 592 C CA . GLN A 1 82 ? -5.735 -11.264 5.372 1.00 95.94 82 GLN A CA 1
ATOM 593 C C . GLN A 1 82 ? -6.451 -10.022 4.820 1.00 95.94 82 GLN A C 1
ATOM 595 O O . GLN A 1 82 ? -6.450 -9.785 3.613 1.00 95.94 82 GLN A O 1
ATOM 600 N N . VAL A 1 83 ? -7.053 -9.206 5.687 1.00 96.06 83 VAL A N 1
ATOM 601 C CA . VAL A 1 83 ? -7.721 -7.959 5.314 1.00 96.06 83 VAL A CA 1
ATOM 602 C C . VAL A 1 83 ? -7.266 -6.830 6.238 1.00 96.06 83 VAL A C 1
ATOM 604 O O . VAL A 1 83 ? -7.145 -7.008 7.448 1.00 96.06 83 VAL A O 1
ATOM 607 N N . CYS A 1 84 ? -7.015 -5.644 5.682 1.00 96.19 84 CYS A N 1
ATOM 608 C CA . CYS A 1 84 ? -6.741 -4.456 6.480 1.00 96.19 84 CYS A CA 1
ATOM 609 C C . CYS A 1 84 ? -8.014 -4.034 7.215 1.00 96.19 84 CYS A C 1
ATOM 611 O O . CYS A 1 84 ? -8.967 -3.530 6.614 1.00 96.19 84 CYS A O 1
ATOM 613 N N . GLN A 1 85 ? -8.021 -4.250 8.524 1.00 96.69 85 GLN A N 1
ATOM 614 C CA . GLN A 1 85 ? -9.125 -3.935 9.420 1.00 96.69 85 GLN A CA 1
ATOM 615 C C . GLN A 1 85 ? -8.639 -2.998 10.515 1.00 96.69 85 GLN A C 1
ATOM 617 O O . GLN A 1 85 ? -7.439 -2.882 10.758 1.00 96.69 85 GLN A O 1
ATOM 622 N N . CYS A 1 86 ? -9.570 -2.319 11.175 1.00 96.00 86 CYS A N 1
ATOM 623 C CA . CYS A 1 86 ? -9.227 -1.555 12.361 1.00 96.00 86 CYS A CA 1
ATOM 624 C C . CYS A 1 86 ? -8.623 -2.481 13.416 1.00 96.00 86 CYS A C 1
ATOM 626 O O . CYS A 1 86 ? -9.078 -3.613 13.587 1.00 96.00 86 CYS A O 1
ATOM 628 N N . ASN A 1 87 ? -7.610 -1.989 14.125 1.00 92.12 87 ASN A N 1
ATOM 629 C CA . ASN A 1 87 ? -7.160 -2.627 15.356 1.00 92.12 87 ASN A CA 1
ATOM 630 C C . ASN A 1 87 ? -8.371 -2.845 16.290 1.00 92.12 87 ASN A C 1
ATOM 632 O O . ASN A 1 87 ? -9.307 -2.047 16.273 1.00 92.12 87 ASN A O 1
ATOM 636 N N . SER A 1 88 ? -8.356 -3.902 17.106 1.00 88.19 88 SER A N 1
ATOM 637 C CA . SER A 1 88 ? -9.481 -4.394 17.919 1.00 88.19 88 SER A CA 1
ATOM 638 C C . SER A 1 88 ? -10.113 -3.368 18.867 1.00 88.19 88 SER A C 1
ATOM 640 O O . SER A 1 88 ? -11.190 -3.610 19.398 1.00 88.19 88 SER A O 1
ATOM 642 N N . TYR A 1 89 ? -9.452 -2.233 19.086 1.00 88.81 89 TYR A N 1
ATOM 643 C CA . TYR A 1 89 ? -9.930 -1.125 19.912 1.00 88.81 89 TYR A CA 1
ATOM 644 C C . TYR A 1 89 ? -10.705 -0.051 19.135 1.00 88.81 89 TYR A C 1
ATOM 646 O O . TYR A 1 89 ? -11.172 0.905 19.743 1.00 88.81 89 TYR A O 1
ATOM 654 N N . TYR A 1 90 ? -10.817 -0.169 17.810 1.00 92.88 90 TYR A N 1
ATOM 655 C CA . TYR A 1 90 ? -11.382 0.868 16.952 1.00 92.88 90 TYR A CA 1
ATOM 656 C C . TYR A 1 90 ? -12.446 0.309 16.005 1.00 92.88 90 TYR A C 1
ATOM 658 O O . TYR A 1 90 ? -12.356 -0.812 15.508 1.00 92.88 90 TYR A O 1
ATOM 666 N N . THR A 1 91 ? -13.417 1.153 15.675 1.00 93.56 91 THR A N 1
ATOM 667 C CA . THR A 1 91 ? -14.448 0.906 14.667 1.00 93.56 91 THR A CA 1
ATOM 668 C C . THR A 1 91 ? -14.165 1.729 13.413 1.00 93.56 91 THR A C 1
ATOM 670 O O . THR A 1 91 ? -13.717 2.876 13.484 1.00 93.56 91 THR A O 1
ATOM 673 N N . TYR A 1 92 ? -14.433 1.160 12.235 1.00 95.06 92 TYR A N 1
ATOM 674 C CA . TYR A 1 92 ? -14.261 1.888 10.981 1.00 95.06 92 TYR A CA 1
ATOM 675 C C . TYR A 1 92 ? -15.353 2.944 10.807 1.00 95.06 92 TYR A C 1
ATOM 677 O O . TYR A 1 92 ? -16.541 2.627 10.739 1.00 95.06 92 TYR A O 1
ATOM 685 N N . ASN A 1 93 ? -14.951 4.207 10.691 1.00 94.19 93 ASN A N 1
ATOM 686 C CA . ASN A 1 93 ? -15.853 5.314 10.423 1.00 94.19 93 ASN A CA 1
ATOM 687 C C . ASN A 1 93 ? -15.867 5.619 8.918 1.00 94.19 93 ASN A C 1
ATOM 689 O O . ASN A 1 93 ? -14.913 6.180 8.378 1.00 94.19 93 ASN A O 1
ATOM 693 N N . THR A 1 94 ? -16.965 5.294 8.237 1.00 91.75 94 THR A N 1
ATOM 694 C CA . THR A 1 94 ? -17.103 5.470 6.779 1.00 91.75 94 THR A CA 1
ATOM 695 C C . THR A 1 94 ? -17.059 6.935 6.337 1.00 91.75 94 THR A C 1
ATOM 697 O O . THR A 1 94 ? -16.533 7.226 5.262 1.00 91.75 94 THR A O 1
ATOM 700 N N . SER A 1 95 ? -17.543 7.862 7.169 1.00 92.12 95 SER A N 1
ATOM 701 C CA . SER A 1 95 ? -17.570 9.299 6.864 1.00 92.12 95 SER A CA 1
ATOM 702 C C . SER A 1 95 ? -16.172 9.910 6.806 1.00 92.12 95 SER A C 1
ATOM 704 O O . SER A 1 95 ? -15.873 10.706 5.922 1.00 92.12 95 SER A O 1
ATOM 706 N N . SER A 1 96 ? -15.304 9.526 7.741 1.00 90.31 96 SER A N 1
ATOM 707 C CA . SER A 1 96 ? -13.914 10.007 7.807 1.00 90.31 96 SER A CA 1
ATOM 708 C C . SER A 1 96 ? -12.906 9.060 7.160 1.00 90.31 96 SER A C 1
ATOM 710 O O . SER A 1 96 ? -11.751 9.433 6.989 1.00 90.31 96 SER A O 1
ATOM 712 N N . ARG A 1 97 ? -13.346 7.860 6.762 1.00 90.00 97 ARG A N 1
ATOM 713 C CA . ARG A 1 97 ? -12.519 6.785 6.195 1.00 90.00 97 ARG A CA 1
ATOM 714 C C . ARG A 1 97 ? -11.340 6.395 7.092 1.00 90.00 97 ARG A C 1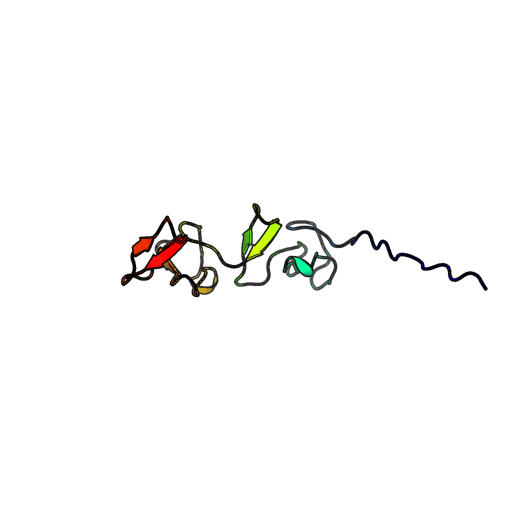
ATOM 716 O O . ARG A 1 97 ? -10.320 5.927 6.593 1.00 90.00 97 ARG A O 1
ATOM 723 N N . THR A 1 98 ? -11.496 6.556 8.403 1.00 91.62 98 THR A N 1
ATOM 724 C CA . THR A 1 98 ? -10.481 6.241 9.413 1.00 91.62 98 THR A CA 1
ATOM 725 C C . THR A 1 98 ? -11.070 5.362 10.511 1.00 91.62 98 THR A C 1
ATOM 727 O O . THR A 1 98 ? -12.287 5.331 10.715 1.00 91.62 98 THR A O 1
ATOM 730 N N . CYS A 1 99 ? -10.217 4.638 11.230 1.00 93.50 99 CYS A N 1
ATOM 731 C CA . CYS A 1 99 ? -10.628 3.935 12.438 1.00 93.50 99 CYS A CA 1
ATOM 732 C C . CYS A 1 99 ? -10.694 4.913 13.616 1.00 93.50 99 CYS A C 1
ATOM 734 O O . CYS A 1 99 ? -9.800 5.742 13.805 1.00 93.50 99 CYS A O 1
ATOM 736 N N . LYS A 1 100 ? -11.776 4.835 14.389 1.00 92.94 100 LYS A N 1
ATOM 737 C CA . LYS A 1 100 ? -12.054 5.694 15.545 1.00 92.94 100 LYS A CA 1
ATOM 738 C C . LYS A 1 100 ? -12.531 4.855 16.721 1.00 92.94 100 LYS A C 1
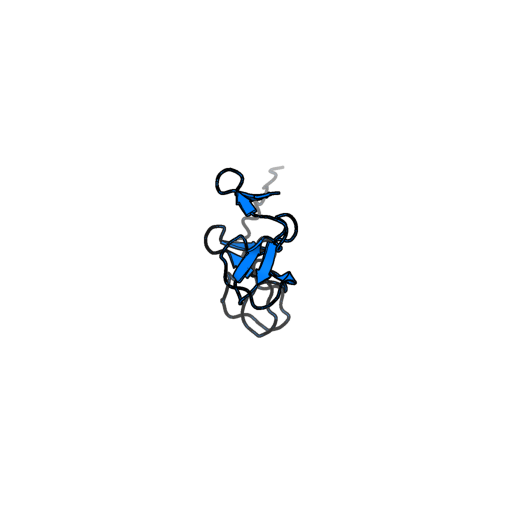ATOM 740 O O . LYS A 1 100 ? -13.019 3.749 16.516 1.00 92.94 100 LYS A O 1
ATOM 745 N N . PHE A 1 101 ? -12.323 5.378 17.924 1.00 87.00 101 PHE A N 1
ATOM 746 C CA . PHE A 1 101 ? -12.877 4.793 19.139 1.00 87.00 101 PHE A CA 1
ATOM 747 C C . PHE A 1 101 ? -14.407 4.882 19.117 1.00 87.00 101 PHE A C 1
ATOM 749 O O . PHE A 1 101 ? -14.914 5.893 18.570 1.00 87.00 101 PHE A O 1
#